Protein AF-A0A257X098-F1 (afdb_monomer_lite)

Foldseek 3Di:
DDAFPVRKDKDKAQVQLVVLLVCLLPQVSVVLLLPQDDLLSSQQRIFMKTKDFDDPDDDADDGDDPDDDDDPGIHTDGPVHTRNVVVVVCVPPDPRRVVSVVVVCPDPVVVVVSVVSVVSSVVSLVVLCVCCVGSSSVQSVCVVVCNRPVNVVVVVPD

pLDDT: mean 87.61, std 13.62, range [42.94, 97.94]

Sequence (158 aa):
MPQLPSGQHFALDVERLHKLIEDAFNAQWVHELMAIEKVEDLYPYIGIVLLRPAAKDQVSQVLAEGSLPVPEALEPLPSGHNLGNAHELTTTWSKEDQVAFNAFLNEPRLQTHLQVQLQAVEKAKERLLDKPDTTAGLLATYWKLGCHPLQEKENEAE

Secondary structure (DSSP, 8-state):
--B-TTS-EEEEE-HHHHHHHHGGGSTTTHHHHHT--SGGGGGGG-EEEEEEEPPTTPPPP-PPTTPPPPPTTEEEEEEEEEGGGHHHHHTTS-HHHHHHHHHHHT-HHHHHHHHHHHHHHHHHHHHHHT-TTSHHHHHHHHHHTT--TTTGGGTT--

Radius of gyration: 18.52 Å; chains: 1; bounding box: 36×43×47 Å

Structure (mmCIF, N/CA/C/O backbone):
data_AF-A0A257X098-F1
#
_entry.id   AF-A0A257X098-F1
#
loop_
_atom_site.group_PDB
_atom_site.id
_atom_site.type_symbol
_atom_site.label_atom_id
_atom_site.label_alt_id
_atom_site.label_comp_id
_atom_site.label_asym_id
_atom_site.label_entity_id
_atom_site.label_seq_id
_atom_site.pdbx_PDB_ins_code
_atom_site.Cartn_x
_atom_site.Cartn_y
_atom_site.Cartn_z
_atom_site.occupancy
_atom_site.B_iso_or_equiv
_atom_site.auth_seq_id
_atom_site.auth_comp_id
_atom_site.auth_asym_id
_atom_site.auth_atom_id
_atom_site.pdbx_PDB_model_num
ATOM 1 N N . MET A 1 1 ? 1.267 -4.002 18.396 1.00 75.81 1 MET A N 1
ATOM 2 C CA . MET A 1 1 ? 0.070 -3.836 17.551 1.00 75.81 1 MET A CA 1
ATOM 3 C C . MET A 1 1 ? -0.687 -2.640 18.075 1.00 75.81 1 MET A C 1
ATOM 5 O O . MET A 1 1 ? -0.761 -2.531 19.297 1.00 75.81 1 MET A O 1
ATOM 9 N N . PRO A 1 2 ? -1.180 -1.747 17.212 1.00 81.62 2 PRO A N 1
ATOM 10 C CA . PRO A 1 2 ? -2.012 -0.644 17.662 1.00 81.62 2 PRO A CA 1
ATOM 11 C C . PRO A 1 2 ? -3.311 -1.178 18.285 1.00 81.62 2 PRO A C 1
ATOM 13 O O . PRO A 1 2 ? -3.858 -2.203 17.865 1.00 81.62 2 PRO A O 1
ATOM 16 N N . GLN A 1 3 ? -3.761 -0.496 19.332 1.00 88.38 3 GLN A N 1
ATOM 17 C CA . GLN A 1 3 ? -5.045 -0.722 19.981 1.00 88.38 3 GLN A CA 1
ATOM 18 C C . GLN A 1 3 ? -5.810 0.596 19.943 1.00 88.38 3 GLN A C 1
ATOM 20 O O . GLN A 1 3 ? -5.270 1.638 20.314 1.00 88.38 3 GLN A O 1
ATOM 25 N N . LEU A 1 4 ? -7.048 0.543 19.472 1.00 90.69 4 LEU A N 1
ATOM 26 C CA . LEU A 1 4 ? -7.956 1.678 19.476 1.00 90.69 4 LEU A CA 1
ATOM 27 C C . LEU A 1 4 ? -8.511 1.904 20.897 1.00 90.69 4 LEU A C 1
ATOM 29 O O . LEU A 1 4 ? -8.587 0.948 21.674 1.00 90.69 4 LEU A O 1
ATOM 33 N N . PRO A 1 5 ? -8.919 3.133 21.260 1.00 92.75 5 PRO A N 1
ATOM 34 C CA . PRO A 1 5 ? -9.581 3.438 22.532 1.00 92.75 5 PRO A CA 1
ATOM 35 C C . PRO A 1 5 ? -10.753 2.515 22.902 1.00 92.75 5 PRO A C 1
ATOM 37 O O . PRO A 1 5 ? -10.938 2.217 24.081 1.00 92.75 5 PRO A O 1
ATOM 40 N N . SER A 1 6 ? -11.511 2.010 21.924 1.00 89.62 6 SER A N 1
ATOM 41 C CA . SER A 1 6 ? -12.566 1.001 22.139 1.00 89.62 6 SER A CA 1
ATOM 42 C C . SER A 1 6 ? -12.064 -0.379 22.588 1.00 89.62 6 SER A C 1
ATOM 44 O O . SER A 1 6 ? -12.864 -1.243 22.947 1.00 89.62 6 SER A O 1
ATOM 46 N N . GLY A 1 7 ? -10.752 -0.610 22.563 1.00 89.00 7 GLY A N 1
ATOM 47 C CA . GLY A 1 7 ? -10.113 -1.897 22.827 1.00 89.00 7 GLY A CA 1
ATOM 48 C C . GLY A 1 7 ? -9.937 -2.768 21.580 1.00 89.00 7 GLY A C 1
ATOM 49 O O . GLY A 1 7 ? -9.299 -3.818 21.673 1.00 89.00 7 GLY A O 1
ATOM 50 N N . GLN A 1 8 ? -10.450 -2.343 20.420 1.00 88.69 8 GLN A N 1
ATOM 51 C CA . GLN A 1 8 ? -10.268 -3.051 19.155 1.00 88.69 8 GLN A CA 1
ATOM 52 C C . GLN A 1 8 ? -8.804 -2.992 18.700 1.00 88.69 8 GLN A C 1
ATOM 54 O O . GLN A 1 8 ? -8.162 -1.943 18.722 1.00 88.69 8 GLN A O 1
ATOM 59 N N . HIS A 1 9 ? -8.276 -4.129 18.261 1.00 90.88 9 HIS A N 1
ATOM 60 C CA . HIS A 1 9 ? -6.929 -4.230 17.715 1.00 90.88 9 HIS A CA 1
ATOM 61 C C . HIS A 1 9 ? -6.984 -4.323 16.190 1.00 90.88 9 HIS A C 1
ATOM 63 O O . HIS A 1 9 ? -7.896 -4.934 15.628 1.00 90.88 9 HIS A O 1
ATOM 69 N N . PHE A 1 10 ? -5.987 -3.748 15.524 1.00 91.19 10 PHE A N 1
ATOM 70 C CA . PHE A 1 10 ? -5.835 -3.867 14.078 1.00 91.19 10 PHE A CA 1
ATOM 71 C C . PHE A 1 10 ? -4.363 -4.013 13.679 1.00 91.19 10 PHE A C 1
ATOM 73 O O . PHE A 1 10 ? -3.447 -3.756 14.465 1.00 91.19 10 PHE A O 1
ATOM 80 N N . ALA A 1 11 ? -4.146 -4.443 12.445 1.00 91.88 11 ALA A N 1
ATOM 81 C CA . ALA A 1 11 ? -2.855 -4.539 11.790 1.00 91.88 11 ALA A CA 1
ATOM 82 C C . ALA A 1 11 ? -2.984 -4.095 10.328 1.00 91.88 11 ALA A C 1
ATOM 84 O O . ALA A 1 11 ? -4.085 -4.025 9.778 1.00 91.88 11 ALA A O 1
ATOM 85 N N . LEU A 1 12 ? -1.844 -3.788 9.715 1.00 93.31 12 LEU A N 1
ATOM 86 C CA . LEU A 1 12 ? -1.745 -3.542 8.284 1.00 93.31 12 LEU A CA 1
ATOM 87 C C . LEU A 1 12 ? -1.096 -4.753 7.626 1.00 93.31 12 LEU A C 1
ATOM 89 O O . LEU A 1 12 ? -0.130 -5.300 8.161 1.00 93.31 12 LEU A O 1
ATOM 93 N N . ASP A 1 13 ? -1.634 -5.146 6.483 1.00 92.50 13 ASP A N 1
ATOM 94 C CA . ASP A 1 13 ? -1.161 -6.265 5.685 1.00 92.50 13 ASP A CA 1
ATOM 95 C C . ASP A 1 13 ? -0.664 -5.767 4.325 1.00 92.50 13 ASP A C 1
ATOM 97 O O . ASP A 1 13 ? -1.370 -5.060 3.610 1.00 92.50 13 ASP A O 1
ATOM 101 N N . VAL A 1 14 ? 0.571 -6.121 3.982 1.00 94.56 14 VAL A N 1
ATOM 102 C CA . VAL A 1 14 ? 1.260 -5.700 2.753 1.00 94.56 14 VAL A CA 1
ATOM 103 C C . VAL A 1 14 ? 1.400 -6.840 1.742 1.00 94.56 14 VAL A C 1
ATOM 105 O O . VAL A 1 14 ? 2.020 -6.651 0.698 1.00 94.56 14 VAL A O 1
ATOM 108 N N . GLU A 1 15 ? 0.822 -8.017 2.007 1.00 92.62 15 GLU A N 1
ATOM 109 C CA . GLU A 1 15 ? 0.989 -9.206 1.162 1.00 92.62 15 GLU A CA 1
ATOM 110 C C . GLU A 1 15 ? 0.582 -8.952 -0.297 1.00 92.62 15 GLU A C 1
ATOM 112 O O . GLU A 1 15 ? 1.254 -9.398 -1.228 1.00 92.62 15 GLU A O 1
ATOM 117 N N . ARG A 1 16 ? -0.488 -8.180 -0.526 1.00 93.06 16 ARG A N 1
ATOM 118 C CA . ARG A 1 16 ? -0.931 -7.830 -1.884 1.00 93.06 16 ARG A CA 1
ATOM 119 C C . ARG A 1 16 ? 0.109 -6.997 -2.636 1.00 93.06 16 ARG A C 1
ATOM 121 O O . ARG A 1 16 ? 0.312 -7.226 -3.826 1.00 93.06 16 ARG A O 1
ATOM 128 N N . LEU A 1 17 ? 0.771 -6.060 -1.959 1.00 95.25 17 LEU A N 1
ATOM 129 C CA . LEU A 1 17 ? 1.858 -5.281 -2.551 1.00 95.25 17 LEU A CA 1
ATOM 130 C C . LEU A 1 17 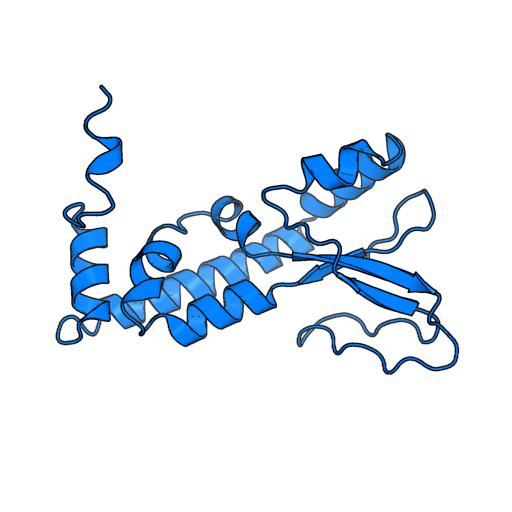? 3.056 -6.177 -2.885 1.00 95.25 17 LEU A C 1
ATOM 132 O O . LEU A 1 17 ? 3.644 -6.045 -3.955 1.00 95.25 17 LEU A O 1
ATOM 136 N N . HIS A 1 18 ? 3.408 -7.107 -1.995 1.00 94.88 18 HIS A N 1
ATOM 137 C CA . HIS A 1 18 ? 4.503 -8.051 -2.242 1.00 94.88 18 HIS A CA 1
ATOM 138 C C . HIS A 1 18 ? 4.212 -8.948 -3.440 1.00 94.88 18 HIS A C 1
ATOM 140 O O . HIS A 1 18 ? 5.060 -9.054 -4.318 1.00 94.88 18 HIS A O 1
ATOM 146 N N . LYS A 1 19 ? 2.991 -9.478 -3.550 1.00 94.25 19 LYS A N 1
ATOM 147 C CA . LYS A 1 19 ? 2.544 -10.231 -4.732 1.00 94.25 19 LYS A CA 1
ATOM 148 C C . LYS A 1 19 ? 2.629 -9.407 -6.016 1.00 94.25 19 LYS A C 1
ATOM 150 O O . LYS A 1 19 ? 3.112 -9.912 -7.022 1.00 94.25 19 LYS A O 1
ATOM 155 N N . LEU A 1 20 ? 2.236 -8.129 -5.982 1.00 95.25 20 LEU A N 1
ATOM 156 C CA . LEU A 1 20 ? 2.379 -7.230 -7.134 1.00 95.25 20 LEU A CA 1
ATOM 157 C C . LEU A 1 20 ? 3.851 -7.074 -7.560 1.00 95.25 20 LEU A C 1
ATOM 159 O O . LEU A 1 20 ? 4.157 -7.095 -8.749 1.00 95.25 20 LEU A O 1
ATOM 163 N N . ILE A 1 21 ? 4.765 -6.935 -6.595 1.00 95.38 21 ILE A N 1
ATOM 164 C CA . ILE A 1 21 ? 6.209 -6.826 -6.849 1.00 95.38 21 ILE A CA 1
ATOM 165 C C . ILE A 1 21 ? 6.784 -8.142 -7.394 1.00 95.38 21 ILE A C 1
ATOM 167 O O . ILE A 1 21 ? 7.607 -8.121 -8.311 1.00 95.38 21 ILE A O 1
ATOM 171 N N . GLU A 1 22 ? 6.378 -9.286 -6.842 1.00 94.19 22 GLU A N 1
ATOM 172 C CA . GLU A 1 22 ? 6.810 -10.612 -7.299 1.00 94.19 22 GLU A CA 1
ATOM 173 C C . GLU A 1 22 ? 6.344 -10.889 -8.732 1.00 94.19 22 GLU A C 1
ATOM 175 O O . GLU A 1 22 ? 7.136 -11.320 -9.576 1.00 94.19 22 GLU A O 1
ATOM 180 N N . ASP A 1 23 ? 5.092 -10.542 -9.032 1.00 93.81 23 ASP A N 1
ATOM 181 C CA . ASP A 1 23 ? 4.475 -10.732 -10.340 1.00 93.81 23 ASP A CA 1
ATOM 182 C C . ASP A 1 23 ? 4.757 -9.579 -11.321 1.00 93.81 23 ASP A C 1
ATOM 184 O O . ASP A 1 23 ? 4.229 -9.575 -12.433 1.00 93.81 23 ASP A O 1
ATOM 188 N N . ALA A 1 24 ? 5.617 -8.619 -10.966 1.00 89.62 24 ALA A N 1
ATOM 189 C CA . ALA A 1 24 ? 5.922 -7.427 -11.764 1.00 89.62 24 ALA A CA 1
ATOM 190 C C . ALA A 1 24 ? 6.374 -7.730 -13.206 1.00 89.62 24 ALA A C 1
ATOM 192 O O . ALA A 1 24 ? 6.155 -6.936 -14.118 1.00 89.62 24 ALA A O 1
ATOM 193 N N . PHE A 1 25 ? 7.006 -8.888 -13.431 1.00 90.62 25 PHE A N 1
ATOM 194 C CA . PHE A 1 25 ? 7.443 -9.340 -14.760 1.00 90.62 25 PHE A CA 1
ATOM 195 C C . PHE A 1 25 ? 6.317 -9.934 -15.615 1.00 90.62 25 PHE A C 1
ATOM 197 O O . PHE A 1 25 ? 6.533 -10.257 -16.785 1.00 90.62 25 PHE A O 1
ATOM 204 N N . ASN A 1 26 ? 5.116 -10.074 -15.062 1.00 93.50 26 ASN A N 1
ATOM 205 C CA . ASN A 1 26 ? 3.924 -10.370 -15.829 1.00 93.50 26 ASN A CA 1
ATOM 206 C C . ASN A 1 26 ? 3.378 -9.066 -16.423 1.00 93.50 26 ASN A C 1
ATOM 208 O O . ASN A 1 26 ? 3.013 -8.140 -15.701 1.00 93.50 26 ASN A O 1
ATOM 212 N N . ALA A 1 27 ? 3.283 -9.018 -17.754 1.00 90.75 27 ALA A N 1
ATOM 213 C CA . ALA A 1 27 ? 2.835 -7.853 -18.515 1.00 90.75 27 ALA A CA 1
ATOM 214 C C . ALA A 1 27 ? 1.509 -7.254 -18.009 1.00 90.75 27 ALA A C 1
ATOM 216 O O . ALA A 1 27 ? 1.316 -6.043 -18.103 1.00 90.75 27 ALA A O 1
ATOM 217 N N . GLN A 1 28 ? 0.619 -8.076 -17.440 1.00 91.94 28 GLN A N 1
ATOM 218 C CA . GLN A 1 28 ? -0.669 -7.610 -16.927 1.00 91.94 28 GLN A CA 1
ATOM 219 C C . GLN A 1 28 ? -0.542 -6.652 -15.734 1.00 91.94 28 GLN A C 1
ATOM 221 O O . GLN A 1 28 ? -1.387 -5.782 -15.588 1.00 91.94 28 GLN A O 1
ATOM 226 N N . TRP A 1 29 ? 0.508 -6.765 -14.916 1.00 93.62 29 TRP A N 1
ATOM 227 C CA . TRP A 1 29 ? 0.656 -5.999 -13.670 1.00 93.62 29 TRP A CA 1
ATOM 228 C C . TRP A 1 29 ? 1.625 -4.822 -13.775 1.00 93.62 29 TRP A C 1
ATOM 230 O O . TRP A 1 29 ? 1.730 -4.019 -12.851 1.00 93.62 29 TRP A O 1
ATOM 240 N N . VAL A 1 30 ? 2.330 -4.700 -14.903 1.00 93.75 30 VAL A N 1
ATOM 241 C CA . VAL A 1 30 ? 3.354 -3.666 -15.102 1.00 93.75 30 VAL A CA 1
ATOM 242 C C . VAL A 1 30 ? 2.780 -2.274 -14.881 1.00 93.75 30 VAL A C 1
ATOM 244 O O . VAL A 1 30 ? 3.380 -1.477 -14.175 1.00 93.75 30 VAL A O 1
ATOM 247 N N . HIS A 1 31 ? 1.613 -1.983 -15.448 1.00 92.62 31 HIS A N 1
ATOM 248 C CA . HIS A 1 31 ? 1.004 -0.661 -15.333 1.00 92.62 31 HIS A CA 1
ATOM 249 C C . HIS A 1 31 ? 0.605 -0.322 -13.887 1.00 92.62 31 HIS A C 1
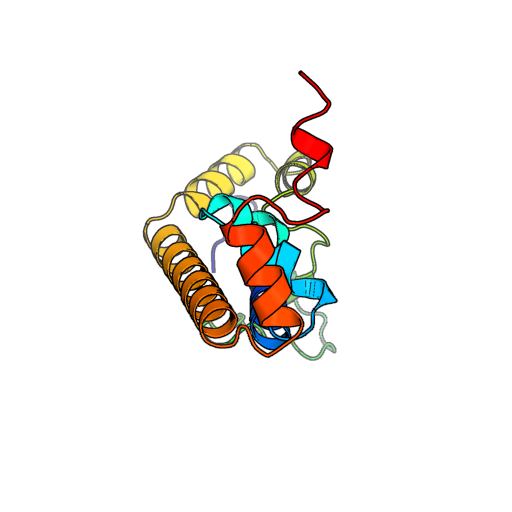ATOM 251 O O . HIS A 1 31 ? 0.870 0.790 -13.443 1.00 92.62 31 HIS A O 1
ATOM 257 N N . GLU A 1 32 ? 0.050 -1.281 -13.137 1.00 94.31 32 GLU A N 1
ATOM 258 C CA . GLU A 1 32 ? -0.285 -1.104 -11.716 1.00 94.31 32 GLU A CA 1
ATOM 259 C C . GLU A 1 32 ? 0.957 -0.791 -10.880 1.00 94.31 32 GLU A C 1
ATOM 261 O O . GLU A 1 32 ? 0.934 0.136 -10.076 1.00 94.31 32 GLU A O 1
ATOM 266 N N . LEU A 1 33 ? 2.060 -1.512 -11.104 1.00 96.06 33 LEU A N 1
ATOM 267 C CA . LEU A 1 33 ? 3.324 -1.251 -10.417 1.00 96.06 33 LEU A CA 1
ATOM 268 C C . LEU A 1 33 ? 3.931 0.100 -10.826 1.00 96.06 33 LEU A C 1
ATOM 270 O O . LEU A 1 33 ? 4.415 0.849 -9.979 1.00 96.06 33 LEU A O 1
ATOM 274 N N . MET A 1 34 ? 3.934 0.408 -12.126 1.00 96.19 34 MET A N 1
ATOM 275 C CA . MET A 1 34 ? 4.544 1.624 -12.666 1.00 96.19 34 MET A CA 1
ATOM 276 C C . MET A 1 34 ? 3.812 2.896 -12.219 1.00 96.19 34 MET A C 1
ATOM 278 O O . MET A 1 34 ? 4.469 3.922 -12.050 1.00 96.19 34 MET A O 1
ATOM 282 N N . ALA A 1 35 ? 2.502 2.814 -11.969 1.00 95.62 35 ALA A N 1
ATOM 283 C CA . ALA A 1 35 ? 1.671 3.919 -11.494 1.00 95.62 35 ALA A CA 1
ATOM 284 C C . ALA A 1 35 ? 1.917 4.331 -10.027 1.00 95.62 35 ALA A C 1
ATOM 286 O O . ALA A 1 35 ? 1.447 5.385 -9.614 1.00 95.62 35 ALA A O 1
ATOM 287 N N . ILE A 1 36 ? 2.621 3.523 -9.226 1.00 97.25 36 ILE A N 1
ATOM 288 C CA . ILE A 1 36 ? 2.881 3.820 -7.806 1.00 97.25 36 ILE A CA 1
ATOM 289 C C . ILE A 1 36 ? 4.077 4.767 -7.691 1.00 97.25 36 ILE A C 1
ATOM 291 O O . ILE A 1 36 ? 5.205 4.298 -7.759 1.00 97.25 36 ILE A O 1
ATOM 295 N N . GLU A 1 37 ? 3.891 6.068 -7.497 1.00 96.38 37 GLU A N 1
ATOM 296 C CA . GLU A 1 37 ? 4.994 7.050 -7.473 1.00 96.38 37 GLU A CA 1
ATOM 297 C C . GLU A 1 37 ? 5.312 7.583 -6.070 1.00 96.38 37 GLU A C 1
ATOM 299 O O . GLU A 1 37 ? 6.444 7.974 -5.776 1.00 96.38 37 GLU A O 1
ATOM 304 N N . LYS A 1 38 ? 4.320 7.583 -5.182 1.00 97.25 38 LYS A N 1
ATOM 305 C CA . LYS A 1 38 ? 4.417 8.090 -3.806 1.00 97.25 38 LYS A CA 1
ATOM 306 C C . LYS A 1 38 ? 3.790 7.115 -2.813 1.00 97.25 38 LYS A C 1
ATOM 308 O O . LYS A 1 38 ? 3.175 6.116 -3.178 1.00 97.25 38 LYS A O 1
ATOM 313 N N . VAL A 1 39 ? 3.959 7.402 -1.523 1.00 96.62 39 VAL A N 1
ATOM 314 C CA . VAL A 1 39 ? 3.489 6.535 -0.431 1.00 96.62 39 VAL A CA 1
ATOM 315 C C . VAL A 1 39 ? 1.974 6.338 -0.475 1.00 96.62 39 VAL A C 1
ATOM 317 O O . VAL A 1 39 ? 1.493 5.234 -0.232 1.00 96.62 39 VAL A O 1
ATOM 320 N N . GLU A 1 40 ? 1.221 7.377 -0.816 1.00 96.31 40 GLU A N 1
ATOM 321 C CA . GLU A 1 40 ? -0.239 7.332 -0.893 1.00 96.31 40 GLU A CA 1
ATOM 322 C C . GLU A 1 40 ? -0.732 6.358 -1.970 1.00 96.31 40 GLU A C 1
ATOM 324 O O . GLU A 1 40 ? -1.785 5.744 -1.806 1.00 96.31 40 GLU A O 1
ATOM 329 N N . ASP A 1 41 ? 0.051 6.140 -3.028 1.00 97.38 41 ASP A N 1
ATOM 330 C CA . ASP A 1 41 ? -0.303 5.205 -4.100 1.00 97.38 41 ASP A CA 1
ATOM 331 C C . ASP A 1 41 ? -0.159 3.741 -3.652 1.00 97.38 41 ASP A C 1
ATOM 333 O O . ASP A 1 41 ? -0.699 2.834 -4.285 1.00 97.38 41 ASP A O 1
ATOM 337 N N . LEU A 1 42 ? 0.516 3.486 -2.523 1.00 96.94 42 LEU A N 1
ATOM 338 C CA . LEU A 1 42 ? 0.566 2.161 -1.898 1.00 96.94 42 LEU A CA 1
ATOM 339 C C . LEU A 1 42 ? -0.748 1.802 -1.200 1.00 96.94 42 LEU A C 1
ATOM 341 O O . LEU A 1 42 ? -1.020 0.623 -0.973 1.00 96.94 42 LEU A O 1
ATOM 345 N N . TYR A 1 43 ? -1.565 2.790 -0.829 1.00 96.56 43 TYR A N 1
ATOM 346 C CA . TYR A 1 43 ? -2.719 2.587 0.047 1.00 96.56 43 TYR A CA 1
ATOM 347 C C . TYR A 1 43 ? -3.742 1.556 -0.467 1.00 96.56 43 TYR A C 1
ATOM 349 O O . TYR A 1 43 ? -4.223 0.761 0.346 1.00 96.56 43 TYR A O 1
ATOM 357 N N . PRO A 1 44 ? -4.049 1.468 -1.777 1.00 96.81 44 PRO A N 1
ATOM 358 C CA . PRO A 1 44 ? -4.929 0.428 -2.320 1.00 96.81 44 PRO A CA 1
ATOM 359 C C . PRO A 1 44 ? -4.401 -1.011 -2.156 1.00 96.81 44 PRO A C 1
ATOM 361 O O . PRO A 1 44 ? -5.174 -1.972 -2.239 1.00 96.81 44 PRO A O 1
ATOM 364 N N . TYR A 1 45 ? -3.097 -1.172 -1.919 1.00 96.38 45 TYR A N 1
ATOM 365 C CA . TYR A 1 45 ? -2.415 -2.464 -1.800 1.00 96.38 45 TYR A CA 1
ATOM 366 C C . TYR A 1 45 ? -2.124 -2.869 -0.351 1.00 96.38 45 TYR A C 1
ATOM 368 O O . TYR A 1 45 ? -1.634 -3.973 -0.120 1.00 96.38 45 TYR A O 1
ATOM 376 N N . ILE A 1 46 ? -2.435 -2.005 0.618 1.00 96.31 46 ILE A N 1
ATOM 377 C CA . ILE A 1 46 ? -2.204 -2.256 2.041 1.00 96.31 46 ILE A CA 1
ATOM 378 C C . ILE A 1 46 ? -3.540 -2.557 2.710 1.00 96.31 46 ILE A C 1
ATOM 380 O O . ILE A 1 46 ? -4.343 -1.655 2.950 1.00 96.31 46 ILE A O 1
ATOM 384 N N . GLY A 1 47 ? -3.781 -3.832 2.996 1.00 95.12 47 GLY A N 1
ATOM 385 C CA . GLY A 1 47 ? -4.981 -4.310 3.668 1.00 95.12 47 GLY A CA 1
ATOM 386 C C . GLY A 1 47 ? -5.044 -3.869 5.128 1.00 95.12 47 GLY A C 1
ATOM 387 O O . GLY A 1 47 ? -4.025 -3.756 5.809 1.00 95.12 47 GLY A O 1
ATOM 388 N N . ILE A 1 48 ? -6.257 -3.652 5.629 1.00 94.38 48 ILE A N 1
ATOM 389 C CA . ILE A 1 48 ? -6.519 -3.461 7.056 1.00 94.38 48 ILE A CA 1
ATOM 390 C C . ILE A 1 48 ? -7.036 -4.786 7.609 1.00 94.38 48 ILE A C 1
ATOM 392 O O . ILE A 1 48 ? -8.023 -5.342 7.122 1.00 94.38 48 ILE A O 1
ATOM 396 N N . VAL A 1 49 ? -6.389 -5.297 8.648 1.00 92.94 49 VAL A N 1
ATOM 397 C CA . VAL A 1 49 ? -6.771 -6.543 9.313 1.00 92.94 49 VAL A CA 1
ATOM 398 C C . VAL A 1 49 ? -7.239 -6.207 10.717 1.00 92.94 49 VAL A C 1
ATOM 400 O O . VAL A 1 49 ? -6.519 -5.567 11.479 1.00 92.94 49 VAL A O 1
ATOM 403 N N . LEU A 1 50 ? -8.454 -6.619 11.064 1.00 91.69 50 LEU A N 1
ATOM 404 C CA . LEU A 1 50 ? -8.977 -6.472 12.418 1.00 91.69 50 LEU A CA 1
ATOM 405 C C . LEU A 1 50 ? -8.608 -7.710 13.224 1.00 91.69 50 LEU A C 1
ATOM 407 O O . LEU A 1 50 ? -8.516 -8.806 12.687 1.00 91.69 50 LEU A O 1
ATOM 411 N N . LEU A 1 51 ? -8.406 -7.548 14.521 1.00 88.12 51 LEU A N 1
ATOM 412 C CA . LEU A 1 51 ? -8.116 -8.655 15.421 1.00 88.12 51 LEU A CA 1
ATOM 413 C C . LEU A 1 51 ? -9.307 -8.848 16.351 1.00 88.12 51 LEU A C 1
ATOM 415 O O . LEU A 1 51 ? -9.800 -7.892 16.955 1.00 88.12 51 LEU A O 1
ATOM 419 N N . ARG A 1 52 ? -9.769 -10.091 16.464 1.00 82.94 52 ARG A N 1
ATOM 420 C CA . ARG A 1 52 ? -10.875 -10.473 17.350 1.00 82.94 52 ARG A CA 1
ATOM 421 C C . ARG A 1 52 ? -10.441 -11.591 18.293 1.00 82.94 52 ARG A C 1
ATOM 423 O O . ARG A 1 52 ? -9.471 -12.273 17.977 1.00 82.94 52 ARG A O 1
ATOM 430 N N . PRO A 1 53 ? -11.132 -11.806 19.425 1.00 80.81 53 PRO A N 1
ATOM 431 C CA . PRO A 1 53 ? -10.867 -12.952 20.283 1.00 80.81 53 PRO A CA 1
ATOM 432 C C . PRO A 1 53 ? -10.920 -14.257 19.486 1.00 80.81 53 PRO A C 1
ATOM 434 O O . PRO A 1 53 ? -11.896 -14.491 18.771 1.00 80.81 53 PRO A O 1
ATOM 437 N N . ALA A 1 54 ? -9.877 -15.075 19.603 1.00 75.56 54 ALA A N 1
ATOM 438 C CA . ALA A 1 54 ? -9.783 -16.346 18.904 1.00 75.56 54 ALA A CA 1
ATOM 439 C C . ALA A 1 54 ? -10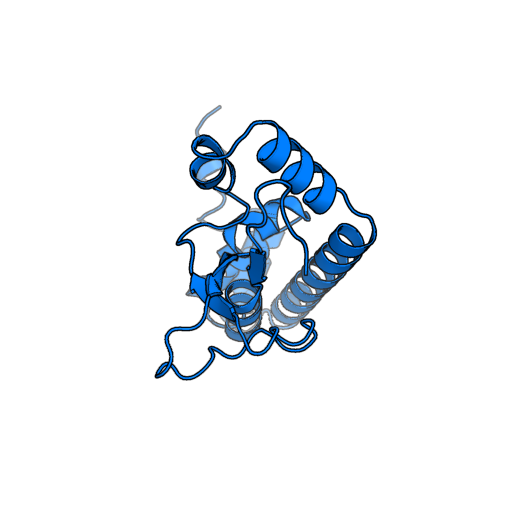.950 -17.254 19.311 1.00 75.56 54 ALA A C 1
ATOM 441 O O . ALA A 1 54 ? -11.229 -17.446 20.504 1.00 75.56 54 ALA A O 1
ATOM 442 N N . ALA A 1 55 ? -11.642 -17.826 18.325 1.00 68.81 55 ALA A N 1
ATOM 443 C CA . ALA A 1 55 ? -12.543 -18.932 18.610 1.00 68.81 55 ALA A CA 1
ATOM 444 C C . ALA A 1 55 ? -11.689 -20.127 19.062 1.00 68.81 55 ALA A C 1
ATOM 446 O O . ALA A 1 55 ? -10.625 -20.366 18.497 1.00 68.81 55 ALA A O 1
ATOM 447 N N . LYS A 1 56 ? -12.143 -20.892 20.067 1.00 60.16 56 LYS A N 1
ATOM 448 C CA . LYS A 1 56 ? -11.353 -21.963 20.716 1.00 60.16 56 LYS A CA 1
ATOM 449 C C . LYS A 1 56 ? -10.777 -23.039 19.771 1.00 60.16 56 LYS A C 1
ATOM 451 O O . LYS A 1 56 ? -9.927 -23.795 20.221 1.00 60.16 56 LYS A O 1
ATOM 456 N N . ASP A 1 57 ? -11.187 -23.072 18.500 1.00 57.31 57 ASP A N 1
ATOM 457 C CA . ASP A 1 57 ? -10.853 -24.120 17.530 1.00 57.31 57 ASP A CA 1
ATOM 458 C C . ASP A 1 57 ? -10.318 -23.606 16.169 1.00 57.31 57 ASP A C 1
ATOM 460 O O . ASP A 1 57 ? -10.295 -24.374 15.206 1.00 57.31 57 ASP A O 1
ATOM 464 N N . GLN A 1 58 ? -9.900 -22.337 16.027 1.00 52.47 58 GLN A N 1
ATOM 465 C CA . GLN A 1 58 ? -9.366 -21.833 14.744 1.00 52.47 58 GLN A CA 1
ATOM 466 C C . GLN A 1 58 ? -7.837 -21.705 14.714 1.00 52.47 58 GLN A C 1
ATOM 468 O O . GLN A 1 58 ? -7.198 -21.186 15.626 1.00 52.47 58 GLN A O 1
ATOM 473 N N . VAL A 1 59 ? -7.251 -22.210 13.622 1.00 53.12 59 VAL A N 1
ATOM 474 C CA . VAL A 1 59 ? -5.819 -22.122 13.315 1.00 53.12 59 VAL A CA 1
ATOM 475 C C . VAL A 1 59 ? -5.495 -20.678 12.937 1.00 53.12 59 VAL A C 1
ATOM 477 O O . VAL A 1 59 ? -6.055 -20.143 11.982 1.00 53.12 59 VAL A O 1
ATOM 480 N N . SER A 1 60 ? -4.596 -20.062 13.705 1.00 55.25 60 SER A N 1
ATOM 481 C CA . SER A 1 60 ? -4.162 -18.673 13.537 1.00 55.25 60 SER A CA 1
ATOM 482 C C . SER A 1 60 ? -3.656 -18.411 12.113 1.00 55.25 60 SER A C 1
ATOM 484 O O . SER A 1 60 ? -2.793 -19.137 11.613 1.00 55.25 60 SER A O 1
ATOM 486 N N . GLN A 1 61 ? -4.198 -17.386 11.447 1.00 57.06 61 GLN A N 1
ATOM 487 C CA . GLN A 1 61 ? -3.661 -16.915 10.169 1.00 57.06 61 GLN A CA 1
ATOM 488 C C . GLN A 1 61 ? -2.263 -16.324 10.391 1.00 57.06 61 GLN A C 1
ATOM 490 O O . GLN A 1 61 ? -2.036 -15.544 11.317 1.00 57.06 61 GLN A O 1
ATOM 495 N N . VAL A 1 62 ? -1.318 -16.715 9.536 1.00 59.41 62 VAL A N 1
ATOM 496 C CA . VAL A 1 62 ? 0.073 -16.255 9.592 1.00 59.41 62 VAL A CA 1
ATOM 497 C C . VAL A 1 62 ? 0.118 -14.802 9.121 1.00 59.41 62 VAL A C 1
ATOM 499 O O . VAL A 1 62 ? -0.181 -14.521 7.965 1.00 59.41 62 VAL A O 1
ATOM 502 N N . LEU A 1 63 ? 0.462 -13.877 10.020 1.00 63.31 63 LEU A N 1
ATOM 503 C CA . LEU A 1 63 ? 0.753 -12.491 9.646 1.00 63.31 63 LEU A CA 1
ATOM 504 C C . LEU A 1 63 ? 2.075 -12.408 8.866 1.00 63.31 63 LEU A C 1
ATOM 506 O O . LEU A 1 63 ? 2.954 -13.254 9.029 1.00 63.31 63 LEU A O 1
ATOM 510 N N . ALA A 1 64 ? 2.233 -11.341 8.078 1.00 62.12 64 ALA A N 1
ATOM 511 C CA . ALA A 1 64 ? 3.441 -11.076 7.301 1.00 62.12 64 ALA A CA 1
ATOM 512 C C . ALA A 1 64 ? 4.734 -11.089 8.147 1.00 62.12 64 ALA A C 1
ATOM 514 O O . ALA A 1 64 ? 4.748 -10.738 9.339 1.00 62.12 64 ALA A O 1
ATOM 515 N N . GLU A 1 65 ? 5.836 -11.471 7.496 1.00 55.22 65 GLU A N 1
ATOM 516 C CA . GLU A 1 65 ? 7.175 -11.552 8.081 1.00 55.22 65 GLU A CA 1
ATOM 517 C C . GLU A 1 65 ? 7.616 -10.171 8.610 1.00 55.22 65 GLU A C 1
ATOM 519 O O . GLU A 1 65 ? 7.629 -9.177 7.884 1.00 55.22 65 GLU A O 1
ATOM 524 N N . GLY A 1 66 ? 7.926 -10.084 9.910 1.00 56.81 66 GLY A N 1
ATOM 525 C CA . GLY A 1 66 ? 8.270 -8.828 10.598 1.00 56.81 66 GLY A CA 1
ATOM 526 C C . GLY A 1 66 ? 7.135 -8.179 11.405 1.00 56.81 66 GLY A C 1
ATOM 527 O O . GLY A 1 66 ? 7.362 -7.164 12.072 1.00 56.81 66 GLY A O 1
ATOM 528 N N . SER A 1 67 ? 5.932 -8.761 11.406 1.00 61.66 67 SER A N 1
ATOM 529 C CA . SER A 1 67 ? 4.874 -8.364 12.342 1.00 61.66 67 SER A CA 1
ATOM 530 C C . SER A 1 67 ? 5.220 -8.741 13.793 1.00 61.66 67 SER A C 1
ATOM 532 O O . SER A 1 67 ? 5.991 -9.663 14.067 1.00 61.66 67 SER A O 1
ATOM 534 N N . LEU A 1 68 ? 4.658 -8.001 14.757 1.00 68.38 68 LEU A N 1
ATOM 535 C CA . LEU A 1 68 ? 4.688 -8.431 16.159 1.00 68.38 68 LEU A CA 1
ATOM 536 C C . LEU A 1 68 ? 3.824 -9.695 16.311 1.00 68.38 68 LEU A C 1
ATOM 538 O O . LEU A 1 68 ? 2.782 -9.768 15.659 1.00 68.38 68 LEU A O 1
ATOM 542 N N . PRO A 1 69 ? 4.200 -10.650 17.181 1.00 65.25 69 PRO A N 1
ATOM 543 C CA . PRO A 1 69 ? 3.430 -11.875 17.366 1.00 65.25 69 PRO A CA 1
ATOM 544 C C . PRO A 1 69 ? 2.002 -11.554 17.808 1.00 65.25 69 PRO A C 1
ATOM 546 O O . PRO A 1 69 ? 1.790 -10.706 18.682 1.00 65.25 69 PRO A O 1
ATOM 549 N N . VAL A 1 70 ? 1.029 -12.234 17.197 1.00 65.44 70 VAL A N 1
ATOM 550 C CA . VAL A 1 70 ? -0.378 -12.164 17.604 1.00 65.44 70 VAL A CA 1
ATOM 551 C C . VAL A 1 70 ? -0.489 -12.664 19.044 1.00 65.44 70 VAL A C 1
ATOM 553 O O . VAL A 1 70 ? 0.003 -13.756 19.331 1.00 65.44 70 VAL A O 1
ATOM 556 N N . PRO A 1 71 ? -1.090 -11.891 19.970 1.00 67.38 71 PRO A N 1
ATOM 557 C CA . PRO A 1 71 ? -1.378 -12.394 21.308 1.00 67.38 71 PRO A CA 1
ATOM 558 C C . PRO A 1 71 ? -2.188 -13.694 21.219 1.00 67.38 71 PRO A C 1
ATOM 560 O O . PRO A 1 71 ? -3.128 -13.752 20.433 1.00 67.38 71 PRO A O 1
ATOM 563 N N . GLU A 1 72 ? -1.874 -14.705 22.039 1.00 64.81 72 GLU A N 1
ATOM 564 C CA . GLU A 1 72 ? -2.475 -16.060 21.969 1.00 64.81 72 GLU A CA 1
ATOM 565 C C . GLU A 1 72 ? -4.016 -16.086 21.990 1.00 64.81 72 GLU A C 1
ATOM 567 O O . GLU A 1 72 ? -4.628 -17.064 21.575 1.00 64.81 72 GLU A O 1
ATOM 572 N N . ALA A 1 73 ? -4.653 -15.014 22.464 1.00 73.19 73 ALA A N 1
ATOM 573 C CA . ALA A 1 73 ? -6.102 -14.888 22.554 1.00 73.19 73 ALA A CA 1
ATOM 574 C C . ALA A 1 73 ? -6.761 -14.184 21.354 1.00 73.19 73 ALA A C 1
ATOM 576 O O . ALA A 1 73 ? -7.972 -13.978 21.402 1.00 73.19 73 ALA A O 1
ATOM 577 N N . LEU A 1 74 ? -6.017 -13.769 20.323 1.00 78.50 74 LEU A N 1
ATOM 578 C CA . LEU A 1 74 ? -6.548 -13.025 19.176 1.00 78.50 74 LEU A CA 1
ATOM 579 C C . LEU A 1 74 ? -6.307 -13.765 17.855 1.00 78.50 74 LEU A C 1
ATOM 581 O O . LEU A 1 74 ? -5.283 -14.415 17.676 1.00 78.50 74 LEU A O 1
ATOM 585 N N . GLU A 1 75 ? -7.235 -13.616 16.913 1.00 81.62 75 GLU A N 1
ATOM 586 C CA . GLU A 1 75 ? -7.109 -14.110 15.541 1.00 81.62 75 GLU A CA 1
ATOM 587 C C . GLU A 1 75 ? -7.303 -12.976 14.520 1.00 81.62 75 GLU A C 1
ATOM 589 O O . GLU A 1 75 ? -8.098 -12.055 14.772 1.00 81.62 75 GLU A O 1
ATOM 594 N N . PRO A 1 76 ? -6.597 -13.013 13.373 1.00 85.31 76 PRO A N 1
ATOM 595 C CA . PRO A 1 76 ? -6.775 -12.029 12.315 1.00 85.31 76 PRO A CA 1
ATOM 596 C C . PRO A 1 76 ? -8.097 -12.267 11.580 1.00 85.31 76 PRO A C 1
ATOM 598 O O . PRO A 1 76 ? -8.424 -13.386 11.191 1.00 85.31 76 PRO A O 1
ATOM 601 N N . LEU A 1 77 ? -8.848 -11.193 11.367 1.00 86.31 77 LEU A N 1
ATOM 602 C CA . LEU A 1 77 ? -10.046 -11.146 10.545 1.00 86.31 77 LEU A CA 1
ATOM 603 C C . LEU A 1 77 ? -9.820 -10.111 9.431 1.00 86.31 77 LEU A C 1
ATOM 605 O O . LEU A 1 77 ? -9.732 -8.911 9.726 1.00 86.31 77 LEU A O 1
ATOM 609 N N . PRO A 1 78 ? -9.742 -10.533 8.156 1.00 87.31 78 PRO A N 1
ATOM 610 C CA . PRO A 1 78 ? -9.673 -9.605 7.034 1.00 87.31 78 PRO A CA 1
ATOM 611 C C . PRO A 1 78 ? -10.857 -8.637 7.081 1.00 87.31 78 PRO A C 1
ATOM 613 O O . PRO A 1 78 ? -12.008 -9.071 7.100 1.00 87.31 78 PRO A O 1
ATOM 616 N N . SER A 1 79 ? -10.589 -7.328 7.106 1.00 90.19 79 SER A N 1
ATOM 617 C CA . SER A 1 79 ? -11.672 -6.334 7.151 1.00 90.19 79 SER A CA 1
ATOM 618 C C . SER A 1 79 ? -12.413 -6.210 5.817 1.00 90.19 79 SER A C 1
ATOM 620 O O . SER A 1 79 ? -13.524 -5.698 5.786 1.00 90.19 79 SER A O 1
ATOM 622 N N . GLY A 1 80 ? -11.792 -6.652 4.715 1.00 92.94 80 GLY A N 1
ATOM 623 C CA . GLY A 1 80 ? -12.246 -6.366 3.351 1.00 92.94 80 GLY A CA 1
ATOM 624 C C . GLY A 1 80 ? -11.863 -4.966 2.851 1.00 92.94 80 GLY A C 1
ATOM 625 O O . GLY A 1 80 ? -12.123 -4.650 1.694 1.00 92.94 80 GLY A O 1
ATOM 626 N N . HIS A 1 81 ? -11.210 -4.154 3.686 1.00 95.38 81 HIS A N 1
ATOM 627 C CA . HIS A 1 81 ? -10.763 -2.801 3.364 1.00 95.38 81 HIS A CA 1
ATOM 628 C C . HIS A 1 81 ? -9.234 -2.711 3.283 1.00 95.38 81 HIS A C 1
ATOM 630 O O . HIS A 1 81 ? -8.497 -3.529 3.839 1.00 95.38 81 HIS A O 1
ATOM 636 N N . ASN A 1 82 ? -8.762 -1.686 2.587 1.00 96.06 82 ASN A N 1
ATOM 637 C CA . ASN A 1 82 ? -7.373 -1.264 2.482 1.00 96.06 82 ASN A CA 1
ATOM 638 C C . ASN A 1 82 ? -7.242 0.201 2.923 1.00 96.06 82 ASN A C 1
ATOM 640 O O . ASN A 1 82 ? -8.232 0.856 3.252 1.00 96.06 82 ASN A O 1
ATOM 644 N N . LEU A 1 83 ? -6.024 0.737 2.949 1.00 95.81 83 LEU A N 1
ATOM 645 C CA . LEU A 1 83 ? -5.819 2.137 3.325 1.00 95.81 83 LEU A CA 1
ATOM 646 C C . LEU A 1 83 ? -6.499 3.120 2.356 1.00 95.81 83 LEU A C 1
ATOM 648 O O . LEU A 1 83 ? -6.931 4.189 2.783 1.00 95.81 83 LEU A O 1
ATOM 652 N N . GLY A 1 84 ? -6.656 2.753 1.080 1.00 95.62 84 GLY A N 1
ATOM 653 C CA . GLY A 1 84 ? -7.301 3.585 0.060 1.00 95.62 84 GLY A CA 1
ATOM 654 C C . GLY A 1 84 ? -8.799 3.792 0.306 1.00 95.62 84 GLY A C 1
ATOM 655 O O . GLY A 1 84 ? -9.324 4.871 0.039 1.00 95.62 84 GLY A O 1
ATOM 656 N N . ASN A 1 85 ? -9.481 2.801 0.885 1.00 95.75 85 ASN A N 1
ATOM 657 C CA . ASN A 1 85 ? -10.887 2.898 1.286 1.00 95.75 85 ASN A CA 1
ATOM 658 C C . ASN A 1 85 ? -11.098 2.826 2.808 1.00 95.75 85 ASN A C 1
ATOM 660 O O . ASN A 1 85 ? -12.199 2.534 3.273 1.00 95.75 85 ASN A O 1
ATOM 664 N N . ALA A 1 86 ? -10.069 3.150 3.600 1.00 94.50 86 ALA A N 1
ATOM 665 C CA . ALA A 1 86 ? -10.132 3.092 5.062 1.00 94.50 86 ALA A CA 1
ATOM 666 C C . ALA A 1 86 ? -11.274 3.933 5.644 1.00 94.50 86 ALA A C 1
ATOM 668 O O . ALA A 1 86 ? -11.858 3.570 6.660 1.00 94.50 86 ALA A O 1
ATOM 669 N N . HIS A 1 87 ? -11.611 5.048 4.993 1.00 93.88 87 HIS A N 1
ATOM 670 C CA . HIS A 1 87 ? -12.706 5.916 5.411 1.00 93.88 87 HIS A CA 1
ATOM 671 C C . HIS A 1 87 ? -14.051 5.175 5.489 1.00 93.88 87 HIS A C 1
ATOM 673 O O . HIS A 1 87 ? -14.831 5.450 6.394 1.00 93.88 87 HIS A O 1
ATOM 679 N N . GLU A 1 88 ? -14.308 4.206 4.601 1.00 95.19 88 GLU A N 1
ATOM 680 C CA . GLU A 1 88 ? -15.532 3.396 4.614 1.00 95.19 88 GLU A CA 1
ATOM 681 C C . GLU A 1 88 ? -15.612 2.564 5.898 1.00 95.19 88 GLU A C 1
ATOM 683 O O . GLU A 1 88 ? -16.634 2.581 6.587 1.00 95.19 88 GLU A O 1
ATOM 688 N N . LEU A 1 89 ? -14.503 1.913 6.264 1.00 93.19 89 LEU A N 1
ATOM 689 C CA . LEU A 1 89 ? -14.381 1.112 7.481 1.00 93.19 89 LEU A CA 1
ATOM 690 C C . LEU A 1 89 ? -14.582 1.967 8.740 1.00 93.19 89 LEU A C 1
ATOM 692 O O . LEU A 1 89 ? -15.334 1.593 9.644 1.00 93.19 89 LEU A O 1
ATOM 696 N N . THR A 1 90 ? -13.926 3.127 8.795 1.00 93.25 90 THR A N 1
ATOM 697 C CA . THR A 1 90 ? -13.895 3.963 10.000 1.00 93.25 90 THR A CA 1
ATOM 698 C C . THR A 1 90 ? -15.162 4.788 10.221 1.00 93.25 90 THR A C 1
ATOM 700 O O . THR A 1 90 ? -15.366 5.277 11.332 1.00 93.25 90 THR A O 1
ATOM 703 N N . THR A 1 91 ? -16.064 4.894 9.234 1.00 93.44 91 THR A N 1
ATOM 704 C CA . THR A 1 91 ? -17.362 5.586 9.403 1.00 93.44 91 THR A CA 1
ATOM 705 C C . THR A 1 91 ? -18.201 5.037 10.559 1.00 93.44 91 THR A C 1
ATOM 707 O O . THR A 1 91 ? -18.967 5.777 11.175 1.00 93.44 91 THR A O 1
ATOM 710 N N . THR A 1 92 ? -18.046 3.749 10.872 1.00 91.56 92 THR A N 1
ATOM 711 C CA . THR A 1 92 ? -18.762 3.072 11.963 1.00 91.56 92 THR A CA 1
ATOM 712 C C . THR A 1 92 ? -18.063 3.187 13.319 1.00 91.56 92 THR A C 1
ATOM 714 O O . THR A 1 92 ? -18.638 2.805 14.338 1.00 91.56 92 THR A O 1
ATOM 717 N N . TRP A 1 93 ? -16.832 3.702 13.350 1.00 93.88 93 TRP A N 1
ATOM 718 C CA . TRP A 1 93 ? -16.029 3.809 14.565 1.00 93.88 93 TRP A CA 1
ATOM 719 C C . TRP A 1 93 ? -16.380 5.059 15.369 1.00 93.88 93 TRP A C 1
ATOM 721 O O . TRP A 1 93 ? -16.910 6.042 14.841 1.00 93.88 93 TRP A O 1
ATOM 731 N N . SER A 1 94 ? -16.035 5.038 16.658 1.00 96.06 94 SER A N 1
ATOM 732 C CA . SER A 1 94 ? -16.099 6.230 17.505 1.00 96.06 94 SER A CA 1
ATOM 733 C C . SER A 1 94 ? -15.159 7.325 16.981 1.00 96.06 94 SER A C 1
ATOM 735 O O . SER A 1 94 ? -14.205 7.057 16.243 1.00 96.06 94 SER A O 1
ATOM 737 N N . LYS A 1 95 ? -15.397 8.583 17.371 1.00 95.94 95 LYS A N 1
ATOM 738 C CA . LYS A 1 95 ? -14.513 9.692 16.973 1.00 95.94 95 LYS A CA 1
ATOM 739 C C . LYS A 1 95 ? -13.111 9.510 17.549 1.00 95.94 95 LYS A C 1
ATOM 741 O O . LYS A 1 95 ? -12.128 9.833 16.892 1.00 95.94 95 LYS A O 1
ATOM 746 N N . GLU A 1 96 ? -13.027 8.981 18.763 1.00 96.12 96 G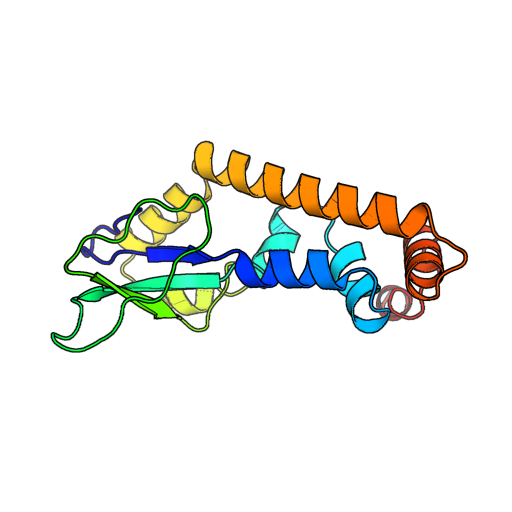LU A N 1
ATOM 747 C CA . GLU A 1 96 ? -11.785 8.685 19.463 1.00 96.12 96 GLU A CA 1
ATOM 748 C C . GLU A 1 96 ? -10.966 7.633 18.706 1.00 96.12 96 GLU A C 1
ATOM 750 O O . GLU A 1 96 ? -9.765 7.818 18.507 1.00 96.12 96 GLU A O 1
ATOM 755 N N . ASP A 1 97 ? -11.619 6.580 18.211 1.00 94.50 97 ASP A N 1
ATOM 756 C CA . ASP A 1 97 ? -10.982 5.534 17.409 1.00 94.50 97 ASP A CA 1
ATOM 757 C C . ASP A 1 97 ? -10.525 6.060 16.044 1.00 94.50 97 ASP A C 1
ATOM 759 O O . ASP A 1 97 ? -9.414 5.757 15.612 1.00 94.50 97 ASP A O 1
ATOM 763 N N . GLN A 1 98 ? -11.329 6.901 15.384 1.00 95.38 98 GLN A N 1
ATOM 764 C CA . GLN A 1 98 ? -10.930 7.560 14.134 1.00 95.38 98 GLN A CA 1
ATOM 765 C C . GLN A 1 98 ? -9.680 8.431 14.331 1.00 95.38 98 GLN A C 1
ATOM 767 O O . GLN A 1 98 ? -8.751 8.383 13.524 1.00 95.38 98 GLN A O 1
ATOM 772 N N . VAL A 1 99 ? -9.628 9.211 15.417 1.00 95.56 99 VAL A N 1
ATOM 773 C CA . VAL A 1 99 ? -8.461 10.039 15.757 1.00 95.56 99 VAL A CA 1
ATOM 774 C C . VAL A 1 99 ? -7.245 9.169 16.067 1.00 95.56 99 VAL A C 1
ATOM 776 O O . VAL A 1 99 ? -6.164 9.455 15.559 1.00 95.56 99 VAL A O 1
ATOM 779 N N . ALA A 1 100 ? -7.405 8.099 16.849 1.00 94.75 100 ALA A N 1
ATOM 780 C CA . ALA A 1 100 ? -6.315 7.185 17.181 1.00 94.75 100 ALA A CA 1
ATOM 781 C C . ALA A 1 100 ? -5.762 6.466 15.941 1.00 94.75 100 ALA A C 1
ATOM 783 O O . ALA A 1 100 ? -4.548 6.352 15.782 1.00 94.75 100 ALA A O 1
ATOM 784 N N . PHE A 1 101 ? -6.635 6.036 15.031 1.00 95.31 101 PHE A N 1
ATOM 785 C CA . PHE A 1 101 ? -6.239 5.428 13.765 1.00 95.31 101 PHE A CA 1
ATOM 786 C C . PHE A 1 101 ? -5.476 6.410 12.877 1.00 95.31 101 PHE A C 1
ATOM 788 O O . PHE A 1 101 ? -4.391 6.091 12.400 1.00 95.31 101 PHE A O 1
ATOM 795 N N . ASN A 1 102 ? -5.983 7.635 12.721 1.00 94.56 102 ASN A N 1
ATOM 796 C CA . ASN A 1 102 ? -5.283 8.678 11.975 1.00 94.56 102 ASN A CA 1
ATOM 797 C C . ASN A 1 102 ? -3.940 9.043 12.623 1.00 94.56 102 ASN A C 1
ATOM 799 O O . ASN A 1 102 ? -2.960 9.263 11.917 1.00 94.56 102 ASN A O 1
ATOM 803 N N . ALA A 1 103 ? -3.861 9.085 13.954 1.00 94.56 103 ALA A N 1
ATOM 804 C CA . ALA A 1 103 ? -2.602 9.308 14.658 1.00 94.56 103 ALA A CA 1
ATOM 805 C C . ALA A 1 103 ? -1.596 8.187 14.363 1.00 94.56 103 ALA A C 1
ATOM 807 O O . ALA A 1 103 ? -0.452 8.485 14.028 1.00 94.56 103 ALA A O 1
ATOM 808 N N . PHE A 1 104 ? -2.041 6.925 14.390 1.00 94.25 104 PHE A N 1
ATOM 809 C CA . PHE A 1 104 ? -1.224 5.773 14.008 1.00 94.25 104 PHE A CA 1
ATOM 810 C C . PHE A 1 104 ? -0.732 5.870 12.558 1.00 94.25 104 PHE A C 1
ATOM 812 O O . PHE A 1 104 ? 0.453 5.657 12.303 1.00 94.25 104 PHE A O 1
ATOM 819 N N . LEU A 1 105 ? -1.604 6.251 11.613 1.00 93.69 105 LEU A N 1
ATOM 820 C CA . LEU A 1 105 ? -1.217 6.452 10.213 1.00 93.69 105 LEU A CA 1
ATOM 821 C C . LEU A 1 105 ? -0.097 7.489 10.058 1.00 93.69 105 LEU A C 1
ATOM 823 O O . LEU A 1 105 ? 0.744 7.353 9.177 1.00 93.69 105 LEU A O 1
ATOM 827 N N . ASN A 1 106 ? -0.036 8.482 10.945 1.00 93.94 106 ASN A N 1
ATOM 828 C CA . ASN A 1 106 ? 0.985 9.528 10.944 1.00 93.94 106 ASN A CA 1
ATOM 829 C C . ASN A 1 106 ? 2.212 9.207 11.821 1.00 93.94 106 ASN A C 1
ATOM 831 O O . ASN A 1 106 ? 3.103 10.047 11.959 1.00 93.94 106 ASN A O 1
ATOM 835 N N . GLU A 1 107 ? 2.301 8.015 12.422 1.00 95.00 107 GLU A N 1
ATOM 836 C CA . GLU A 1 107 ? 3.455 7.655 13.247 1.00 95.00 107 GLU A CA 1
ATOM 837 C C . GLU A 1 107 ? 4.741 7.554 12.407 1.00 95.00 107 GLU A C 1
ATOM 839 O O . GLU A 1 107 ? 4.762 6.850 11.390 1.00 95.00 107 GLU A O 1
ATOM 844 N N . PRO A 1 108 ? 5.873 8.133 12.864 1.00 94.88 108 PRO A N 1
ATOM 845 C CA . PRO A 1 108 ? 7.137 8.080 12.125 1.00 94.88 108 PRO A CA 1
ATOM 846 C C . PRO A 1 108 ? 7.603 6.659 11.787 1.00 94.88 108 PRO A C 1
ATOM 848 O O . PRO A 1 108 ? 8.203 6.423 10.738 1.00 94.88 108 PRO A O 1
ATOM 851 N N . ARG A 1 109 ? 7.316 5.689 12.665 1.00 93.06 109 ARG A N 1
ATOM 852 C CA . ARG A 1 109 ? 7.665 4.281 12.446 1.00 93.06 109 ARG A CA 1
ATOM 853 C C . ARG A 1 109 ? 6.900 3.688 11.267 1.00 93.06 109 ARG A C 1
ATOM 855 O O . ARG A 1 109 ? 7.505 2.988 10.457 1.00 93.06 109 ARG A O 1
ATOM 862 N N . LEU A 1 110 ? 5.596 3.949 11.179 1.00 93.06 110 LEU A N 1
ATOM 863 C CA . LEU A 1 110 ? 4.786 3.472 10.066 1.00 93.06 110 LEU A CA 1
ATOM 864 C C . LEU A 1 110 ? 5.201 4.166 8.770 1.00 93.06 110 LEU A C 1
ATOM 866 O O . LEU A 1 110 ? 5.439 3.486 7.780 1.00 93.06 110 LEU A O 1
ATOM 870 N N . GLN A 1 111 ? 5.386 5.484 8.798 1.00 95.12 111 GLN A N 1
ATOM 871 C CA . GLN A 1 111 ? 5.850 6.245 7.636 1.00 95.12 111 GLN A CA 1
ATOM 872 C C . GLN A 1 111 ? 7.197 5.725 7.112 1.00 95.12 111 GLN A C 1
ATOM 874 O O . GLN A 1 111 ? 7.362 5.498 5.916 1.00 95.12 111 GLN A O 1
ATOM 879 N N . THR A 1 112 ? 8.134 5.410 8.013 1.00 95.56 112 THR A N 1
ATOM 880 C CA . THR A 1 112 ? 9.408 4.767 7.647 1.00 95.56 112 THR A CA 1
ATOM 881 C C . THR A 1 112 ? 9.186 3.400 6.997 1.00 95.56 112 THR A C 1
ATOM 883 O O . THR A 1 112 ? 9.834 3.075 6.005 1.00 95.56 112 THR A O 1
ATOM 886 N N . HIS A 1 113 ? 8.268 2.589 7.528 1.00 94.62 113 HIS A N 1
ATOM 887 C CA . HIS A 1 113 ? 7.945 1.288 6.946 1.00 94.62 113 HIS A CA 1
ATOM 888 C C . HIS A 1 113 ? 7.339 1.418 5.540 1.00 94.62 113 HIS A C 1
ATOM 890 O O . HIS A 1 113 ? 7.770 0.711 4.632 1.00 94.62 113 HIS A O 1
ATOM 896 N N . LEU A 1 114 ? 6.400 2.344 5.334 1.00 96.00 114 LEU A N 1
ATOM 897 C CA . LEU A 1 114 ? 5.803 2.612 4.022 1.00 96.00 114 LEU A CA 1
ATOM 898 C C . LEU A 1 114 ? 6.843 3.106 3.013 1.00 96.00 114 LEU A C 1
ATOM 900 O O . LEU A 1 114 ? 6.848 2.663 1.867 1.00 96.00 114 LEU A O 1
ATOM 904 N N . GLN A 1 115 ? 7.788 3.941 3.449 1.00 97.38 115 GLN A N 1
ATOM 905 C CA . GLN A 1 115 ? 8.894 4.382 2.603 1.00 97.38 115 GLN A CA 1
ATOM 906 C C . GLN A 1 115 ? 9.784 3.213 2.155 1.00 97.38 115 GLN A C 1
ATOM 908 O O . GLN A 1 115 ? 10.239 3.191 1.012 1.00 97.38 115 GLN A O 1
ATOM 913 N N . VAL A 1 116 ? 10.024 2.226 3.026 1.00 96.88 116 VAL A N 1
ATOM 914 C CA . VAL A 1 116 ? 10.753 0.998 2.661 1.00 96.88 116 VAL A CA 1
ATOM 915 C C . VAL A 1 116 ? 9.981 0.192 1.614 1.00 96.88 116 VAL A C 1
ATOM 917 O O . VAL A 1 116 ? 10.593 -0.316 0.675 1.00 96.88 116 VAL A O 1
ATOM 920 N N . GLN A 1 117 ? 8.652 0.109 1.726 1.00 97.12 117 GLN A N 1
ATOM 921 C CA . GLN A 1 117 ? 7.829 -0.551 0.709 1.00 97.12 117 GLN A CA 1
ATOM 922 C C . GLN A 1 117 ? 7.878 0.189 -0.635 1.00 97.12 117 GLN A C 1
ATOM 924 O O . GLN A 1 117 ? 8.067 -0.446 -1.670 1.00 97.12 117 GLN A O 1
ATOM 929 N N . LEU A 1 118 ? 7.814 1.526 -0.628 1.00 97.88 118 LEU A N 1
ATOM 930 C CA . LEU A 1 118 ? 7.971 2.329 -1.845 1.00 97.88 118 LEU A CA 1
ATOM 931 C C . LEU A 1 118 ? 9.344 2.099 -2.496 1.00 97.88 118 LEU A C 1
ATOM 933 O O . LEU A 1 118 ? 9.437 1.907 -3.702 1.00 97.88 118 LEU A O 1
ATOM 937 N N . GLN A 1 119 ? 10.418 2.024 -1.704 1.00 97.94 119 GLN A N 1
ATOM 938 C CA . GLN A 1 119 ? 11.751 1.688 -2.221 1.00 97.94 119 GLN A CA 1
ATOM 939 C C . GLN A 1 119 ? 11.815 0.285 -2.843 1.00 97.94 119 GLN A C 1
ATOM 941 O O . GLN A 1 119 ? 12.584 0.069 -3.780 1.00 97.94 119 GLN A O 1
ATOM 946 N N . ALA A 1 120 ? 11.053 -0.684 -2.327 1.00 97.06 120 ALA A N 1
ATOM 947 C CA . ALA A 1 120 ? 10.968 -2.014 -2.926 1.00 97.06 120 ALA A CA 1
ATOM 948 C C . ALA A 1 120 ? 10.259 -1.974 -4.291 1.00 97.06 120 ALA A C 1
ATOM 950 O O . ALA A 1 120 ? 10.730 -2.614 -5.232 1.00 97.06 120 ALA A O 1
ATOM 951 N N . VAL A 1 121 ? 9.192 -1.176 -4.412 1.00 97.94 121 VAL A N 1
ATOM 952 C CA . VAL A 1 121 ? 8.508 -0.907 -5.686 1.00 97.94 121 VAL A CA 1
ATOM 953 C C . VAL A 1 121 ? 9.460 -0.251 -6.687 1.00 97.94 121 VAL A C 1
ATOM 955 O O . VAL A 1 121 ? 9.607 -0.759 -7.795 1.00 97.94 121 VAL A O 1
ATOM 958 N N . GLU A 1 122 ? 10.174 0.807 -6.300 1.00 97.94 122 GLU A N 1
ATOM 959 C CA . GLU A 1 122 ? 11.119 1.496 -7.193 1.00 97.94 122 GLU A CA 1
ATOM 960 C C . GLU A 1 122 ? 12.218 0.557 -7.709 1.00 97.94 122 GLU A C 1
ATOM 962 O O . GLU A 1 122 ? 12.469 0.488 -8.911 1.00 97.94 122 GLU A O 1
ATOM 967 N N . LYS A 1 123 ? 12.791 -0.283 -6.838 1.00 97.62 123 LYS A N 1
ATOM 968 C CA . LYS A 1 123 ? 13.748 -1.321 -7.262 1.00 97.62 123 LYS A CA 1
ATOM 969 C C . LYS A 1 123 ? 13.142 -2.316 -8.252 1.00 97.62 123 LYS A C 1
ATOM 971 O O . LYS A 1 123 ? 13.841 -2.820 -9.129 1.00 97.62 123 LYS A O 1
ATOM 976 N N . ALA A 1 124 ? 11.863 -2.656 -8.108 1.00 96.69 124 ALA A N 1
ATOM 977 C CA . ALA A 1 124 ? 11.182 -3.535 -9.050 1.00 96.69 124 ALA A CA 1
ATOM 978 C C . ALA A 1 124 ? 10.987 -2.854 -10.416 1.00 96.69 124 ALA A C 1
ATOM 980 O O . ALA A 1 124 ? 11.253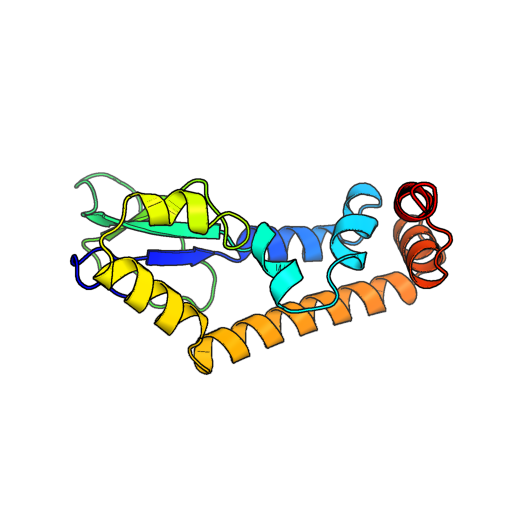 -3.483 -11.442 1.00 96.69 124 ALA A O 1
ATOM 981 N N . LYS A 1 125 ? 10.625 -1.563 -10.437 1.00 97.38 125 LYS A N 1
ATOM 982 C CA . LYS A 1 125 ? 10.542 -0.758 -11.666 1.00 97.38 125 LYS A CA 1
ATOM 983 C C . LYS A 1 125 ? 11.889 -0.654 -12.378 1.00 97.38 125 LYS A C 1
ATOM 985 O O . LYS A 1 125 ? 11.954 -0.881 -13.583 1.00 97.38 125 LYS A O 1
ATOM 990 N N . GLU A 1 126 ? 12.969 -0.374 -11.646 1.00 97.19 126 GLU A N 1
ATOM 991 C CA . GLU A 1 126 ? 14.334 -0.348 -12.193 1.00 97.19 126 GLU A CA 1
ATOM 992 C C . GLU A 1 126 ? 14.670 -1.672 -12.893 1.00 97.19 126 GLU A C 1
ATOM 994 O O . GLU A 1 126 ? 15.060 -1.686 -14.058 1.00 97.19 126 GLU A O 1
ATOM 999 N N . ARG A 1 127 ? 14.394 -2.806 -12.236 1.00 96.31 127 ARG A N 1
ATOM 1000 C CA . ARG A 1 127 ? 14.633 -4.139 -12.810 1.00 96.31 127 ARG A CA 1
ATOM 1001 C C . ARG A 1 127 ? 13.809 -4.435 -14.067 1.00 96.3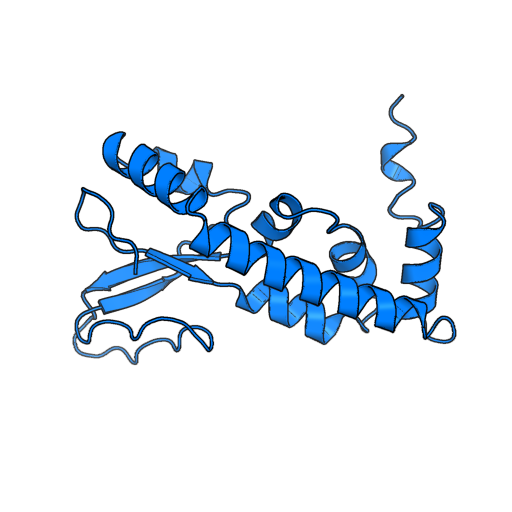1 127 ARG A C 1
ATOM 1003 O O . ARG A 1 127 ? 14.252 -5.246 -14.882 1.00 96.31 127 ARG A O 1
ATOM 1010 N N . LEU A 1 128 ? 12.614 -3.857 -14.208 1.00 95.00 128 LEU A N 1
ATOM 1011 C CA . LEU A 1 128 ? 11.811 -3.963 -15.433 1.00 95.00 128 LEU A CA 1
ATOM 1012 C C . LEU A 1 128 ? 12.421 -3.133 -16.563 1.00 95.00 128 LEU A C 1
ATOM 1014 O O . LEU A 1 128 ? 12.555 -3.624 -17.683 1.00 95.00 128 LEU A O 1
ATOM 1018 N N . LEU A 1 129 ? 12.819 -1.898 -16.257 1.00 95.69 129 LEU A N 1
ATOM 1019 C CA . LEU A 1 129 ? 13.428 -0.975 -17.215 1.00 95.69 129 LEU A CA 1
ATOM 1020 C C . LEU A 1 129 ? 14.797 -1.461 -17.713 1.00 95.69 129 LEU A C 1
ATOM 1022 O O . LEU A 1 129 ? 15.152 -1.191 -18.857 1.00 95.69 129 LEU A O 1
ATOM 1026 N N . ASP A 1 130 ? 15.520 -2.235 -16.903 1.00 96.62 130 ASP A N 1
ATOM 1027 C CA . ASP A 1 130 ? 16.779 -2.887 -17.285 1.00 96.62 130 ASP A CA 1
ATOM 1028 C C . ASP A 1 130 ? 16.595 -4.072 -18.255 1.00 96.62 130 ASP A C 1
ATOM 1030 O O . ASP A 1 130 ? 17.579 -4.608 -18.771 1.00 96.62 130 ASP A O 1
ATOM 1034 N N . LYS A 1 131 ? 15.352 -4.502 -18.522 1.00 95.25 131 LYS A N 1
ATOM 1035 C CA . LYS A 1 131 ? 15.023 -5.633 -19.411 1.00 95.25 131 LYS A CA 1
ATOM 1036 C C . LYS A 1 131 ? 14.032 -5.261 -20.524 1.00 95.25 131 LYS A C 1
ATOM 1038 O O . LYS A 1 131 ? 12.964 -5.882 -20.628 1.00 95.25 131 LYS A O 1
ATOM 1043 N N . PRO A 1 132 ? 14.352 -4.267 -21.376 1.00 93.12 132 PRO A N 1
ATOM 1044 C CA . PRO A 1 132 ? 13.441 -3.772 -22.413 1.00 93.12 132 PRO A CA 1
ATOM 1045 C C . PRO A 1 132 ? 13.154 -4.798 -23.524 1.00 93.12 132 PRO A C 1
ATOM 1047 O O . PRO A 1 132 ? 12.239 -4.606 -24.318 1.00 93.12 132 PRO A O 1
ATOM 1050 N N . ASP A 1 133 ? 13.922 -5.887 -23.587 1.00 94.00 133 ASP A N 1
ATOM 1051 C CA . ASP A 1 133 ? 13.737 -7.020 -24.497 1.00 94.00 133 ASP A CA 1
ATOM 1052 C C . ASP A 1 133 ? 12.575 -7.946 -24.095 1.00 94.00 133 ASP A C 1
ATOM 1054 O O . ASP A 1 133 ? 12.106 -8.752 -24.899 1.00 94.00 133 ASP A O 1
ATOM 1058 N N . THR A 1 134 ? 12.077 -7.821 -22.864 1.00 95.50 134 THR A N 1
ATOM 1059 C CA . THR A 1 134 ? 10.887 -8.535 -22.389 1.00 95.50 134 THR A CA 1
ATOM 1060 C C . THR A 1 134 ? 9.618 -7.724 -22.640 1.00 95.50 134 THR A C 1
ATOM 1062 O O . THR A 1 134 ? 9.642 -6.495 -22.609 1.00 95.50 134 THR A O 1
ATOM 1065 N N . THR A 1 135 ? 8.468 -8.387 -22.815 1.00 95.25 135 THR A N 1
ATOM 1066 C CA . THR A 1 135 ? 7.174 -7.688 -22.948 1.00 95.25 135 THR A CA 1
ATOM 1067 C C . THR A 1 135 ? 6.907 -6.762 -21.761 1.00 95.25 135 THR A C 1
ATOM 1069 O O . THR A 1 135 ? 6.467 -5.634 -21.953 1.00 95.25 135 THR A O 1
ATOM 1072 N N . ALA A 1 136 ? 7.211 -7.208 -20.541 1.00 95.25 136 ALA A N 1
ATOM 1073 C CA . ALA A 1 136 ? 7.009 -6.403 -19.344 1.00 95.25 136 ALA A CA 1
ATOM 1074 C C . ALA A 1 136 ? 7.928 -5.169 -19.303 1.00 95.25 136 ALA A C 1
ATOM 1076 O O . ALA A 1 136 ? 7.460 -4.068 -19.023 1.00 95.25 136 ALA A O 1
ATOM 1077 N N . GLY A 1 137 ? 9.210 -5.323 -19.651 1.00 95.94 137 GLY A N 1
ATOM 1078 C CA . GLY A 1 137 ? 10.146 -4.199 -19.727 1.00 95.94 137 GLY A CA 1
ATOM 1079 C C . GLY A 1 137 ? 9.828 -3.214 -20.854 1.00 95.94 137 GLY A C 1
ATOM 1080 O O . GLY A 1 137 ? 9.967 -2.005 -20.668 1.00 95.94 137 GLY A O 1
ATOM 1081 N N . LEU A 1 138 ? 9.327 -3.695 -21.997 1.00 95.75 138 LEU A N 1
ATOM 1082 C CA . LEU A 1 138 ? 8.824 -2.835 -23.070 1.00 95.75 138 LEU A CA 1
ATOM 1083 C C . LEU A 1 138 ? 7.630 -1.990 -22.600 1.00 95.75 138 LEU A C 1
ATOM 1085 O O . LEU A 1 138 ? 7.630 -0.777 -22.800 1.00 95.75 138 LEU A O 1
ATOM 1089 N N . LEU A 1 139 ? 6.647 -2.598 -21.923 1.00 95.50 139 LEU A N 1
ATOM 1090 C CA . LEU A 1 139 ? 5.500 -1.871 -21.361 1.00 95.50 139 LEU A CA 1
ATOM 1091 C C . LEU A 1 139 ? 5.935 -0.864 -20.286 1.00 95.50 139 LEU A C 1
ATOM 1093 O O . LEU A 1 139 ? 5.464 0.272 -20.289 1.00 95.50 139 LEU A O 1
ATOM 1097 N N . ALA A 1 140 ? 6.884 -1.233 -19.421 1.00 95.75 140 ALA A N 1
ATOM 1098 C CA . ALA A 1 140 ? 7.456 -0.316 -18.435 1.00 95.75 140 ALA A CA 1
ATOM 1099 C C . ALA A 1 140 ? 8.177 0.865 -19.111 1.00 95.75 140 ALA A C 1
ATOM 1101 O O . ALA A 1 140 ? 8.079 2.005 -18.659 1.00 95.75 140 ALA A O 1
ATOM 1102 N N . THR A 1 141 ? 8.855 0.612 -20.236 1.00 95.19 141 THR A N 1
ATOM 1103 C CA . THR A 1 141 ? 9.509 1.647 -21.047 1.00 95.19 141 THR A CA 1
ATOM 1104 C C . THR A 1 141 ? 8.484 2.591 -21.667 1.00 95.19 141 THR A C 1
ATOM 1106 O O . THR A 1 141 ? 8.664 3.804 -21.595 1.00 95.19 141 THR A O 1
ATOM 1109 N N . TYR A 1 142 ? 7.385 2.068 -22.217 1.00 94.69 142 TYR A N 1
ATOM 1110 C CA . TYR A 1 142 ? 6.293 2.902 -22.728 1.00 94.69 142 TYR A CA 1
ATOM 1111 C C . TYR A 1 142 ? 5.684 3.773 -21.632 1.00 94.69 142 TYR A C 1
ATOM 1113 O O . TYR A 1 142 ? 5.477 4.962 -21.856 1.00 94.69 142 TYR A O 1
ATOM 1121 N N . TRP A 1 143 ? 5.481 3.215 -20.433 1.00 94.81 143 TRP A N 1
ATOM 1122 C CA . TRP A 1 143 ? 4.973 3.976 -19.291 1.00 94.81 143 TRP A CA 1
ATOM 1123 C C . TRP A 1 143 ? 5.904 5.129 -18.921 1.00 94.81 143 TRP A C 1
ATOM 1125 O O . TRP A 1 143 ? 5.476 6.274 -18.793 1.00 94.81 143 TRP A O 1
ATOM 1135 N N . LYS A 1 144 ? 7.207 4.845 -18.812 1.00 93.75 144 LYS A N 1
ATOM 1136 C CA . LYS A 1 144 ? 8.230 5.851 -18.501 1.00 93.75 144 LYS A CA 1
ATOM 1137 C C . LYS A 1 144 ? 8.303 6.966 -19.549 1.00 93.75 144 LYS A C 1
ATOM 1139 O O . LYS A 1 144 ? 8.624 8.100 -19.209 1.00 93.75 144 LYS A O 1
ATOM 1144 N N . LEU A 1 145 ? 8.048 6.640 -20.814 1.00 94.06 145 LEU A N 1
ATOM 1145 C CA . LEU A 1 145 ? 8.057 7.597 -21.920 1.00 94.06 145 LEU A CA 1
ATOM 1146 C C . LEU A 1 145 ? 6.729 8.351 -22.084 1.00 94.06 145 LEU A C 1
ATOM 1148 O O . LEU A 1 145 ? 6.647 9.217 -22.953 1.00 94.06 145 LEU A O 1
ATOM 1152 N N . GLY A 1 146 ? 5.706 8.044 -21.280 1.00 92.19 146 GLY A N 1
ATOM 1153 C CA . GLY A 1 146 ? 4.391 8.677 -21.385 1.00 92.19 146 GLY A CA 1
ATOM 1154 C C . GLY A 1 146 ? 3.605 8.259 -22.631 1.00 92.19 146 GLY A C 1
ATOM 1155 O O . GLY A 1 146 ? 2.717 8.988 -23.058 1.00 92.19 146 GLY A O 1
ATOM 1156 N N . CYS A 1 147 ? 3.953 7.126 -23.250 1.00 91.88 147 CYS A N 1
ATOM 1157 C CA . CYS A 1 147 ? 3.304 6.616 -24.461 1.00 91.88 147 CYS A CA 1
ATOM 1158 C C . CYS A 1 147 ? 2.615 5.262 -24.245 1.00 91.88 147 CYS A C 1
ATOM 1160 O O . CYS A 1 147 ? 2.319 4.544 -25.201 1.00 91.88 147 CYS A O 1
ATOM 1162 N N . HIS A 1 148 ? 2.379 4.874 -22.989 1.00 89.88 148 HIS A N 1
ATOM 1163 C CA . HIS A 1 148 ? 1.636 3.658 -22.699 1.00 89.88 148 HIS A CA 1
ATOM 1164 C C . HIS A 1 148 ? 0.140 3.866 -23.004 1.00 89.88 148 HIS A C 1
ATOM 1166 O O . HIS A 1 148 ? -0.434 4.842 -22.524 1.00 89.88 148 HIS A O 1
ATOM 1172 N N . PRO A 1 149 ? -0.553 2.927 -23.681 1.00 84.94 149 PRO A N 1
ATOM 1173 C CA . PRO A 1 149 ? -1.973 3.083 -24.042 1.00 84.94 149 PRO A CA 1
ATOM 1174 C C . PRO A 1 149 ? -2.931 3.323 -22.862 1.00 84.94 149 PRO A C 1
ATOM 1176 O O . PRO A 1 149 ? -4.042 3.811 -23.036 1.00 84.94 149 PRO A O 1
ATOM 1179 N N . LEU A 1 150 ? -2.525 2.947 -21.645 1.00 85.56 150 LEU A N 1
ATOM 1180 C CA . LEU A 1 150 ? -3.303 3.199 -20.423 1.00 85.56 150 LEU A CA 1
ATOM 1181 C C . LEU A 1 150 ? -3.089 4.601 -19.822 1.00 85.56 150 LEU A C 1
ATOM 1183 O O . LEU A 1 150 ? -3.876 4.979 -18.965 1.00 85.56 150 LEU A O 1
ATOM 1187 N N . GLN A 1 151 ? -2.086 5.364 -20.276 1.00 81.88 151 GLN A N 1
ATOM 1188 C CA . GLN A 1 151 ? -1.862 6.764 -19.876 1.00 81.88 151 GLN A CA 1
ATOM 1189 C C . GLN A 1 151 ? -2.686 7.747 -20.727 1.00 81.88 151 GLN A C 1
ATOM 1191 O O . GLN A 1 151 ? -3.043 8.821 -20.261 1.00 81.88 151 GLN A O 1
ATOM 1196 N N . GLU A 1 152 ? -3.043 7.381 -21.964 1.00 67.31 152 GLU A N 1
ATOM 1197 C CA . GLU A 1 152 ? -3.738 8.285 -22.899 1.00 67.31 152 GLU A CA 1
ATOM 1198 C C . GLU A 1 152 ? -5.162 8.658 -22.454 1.00 67.31 152 GLU A C 1
ATOM 1200 O O . GLU A 1 152 ? -5.654 9.729 -22.800 1.00 67.31 152 GLU A O 1
ATOM 1205 N N . LYS A 1 153 ? -5.812 7.834 -21.620 1.00 55.09 153 LYS A N 1
ATOM 1206 C CA . LYS A 1 153 ? -7.177 8.103 -21.131 1.00 55.09 153 LYS A CA 1
ATOM 1207 C C . LYS A 1 153 ? -7.286 9.310 -20.192 1.00 55.09 153 LYS A C 1
ATOM 1209 O O . LYS A 1 153 ? -8.397 9.787 -19.988 1.00 55.09 153 LYS A O 1
ATOM 1214 N N . GLU A 1 154 ? -6.182 9.799 -19.629 1.00 51.44 154 GLU A N 1
ATOM 1215 C CA . GLU A 1 154 ? -6.181 11.020 -18.808 1.00 51.44 154 GLU A CA 1
ATOM 1216 C C . GLU A 1 154 ? -6.066 12.303 -19.648 1.00 51.44 154 GLU A C 1
ATOM 1218 O O . GLU A 1 154 ? -6.529 13.351 -19.211 1.00 51.44 154 GLU A O 1
ATOM 1223 N N . ASN A 1 155 ? -5.532 12.227 -20.874 1.00 49.00 155 ASN A N 1
ATOM 1224 C CA . ASN A 1 155 ? -5.210 13.405 -21.692 1.00 49.00 155 ASN A CA 1
ATOM 1225 C C . ASN A 1 155 ? -6.338 13.866 -22.636 1.00 49.00 155 ASN A C 1
ATOM 1227 O O . ASN A 1 155 ? -6.210 14.910 -23.268 1.00 49.00 155 ASN A O 1
ATOM 1231 N N . GLU A 1 156 ? -7.437 13.116 -22.760 1.00 49.38 156 GLU A N 1
ATOM 1232 C CA . GLU A 1 156 ? -8.577 13.472 -23.631 1.00 49.38 156 GLU A CA 1
ATOM 1233 C C . GLU A 1 156 ? -9.730 14.180 -22.884 1.00 49.38 156 GLU A C 1
ATOM 1235 O O . GLU A 1 156 ? -10.796 14.402 -23.460 1.00 49.38 156 GLU A O 1
ATOM 1240 N N . ALA A 1 157 ? -9.538 14.532 -21.606 1.00 52.38 157 ALA A N 1
ATOM 1241 C CA . ALA A 1 157 ? -10.555 15.162 -20.754 1.00 52.38 157 ALA A CA 1
ATOM 1242 C C . ALA A 1 157 ? -10.285 16.645 -20.404 1.00 52.38 157 ALA A C 1
ATOM 1244 O O . ALA A 1 157 ? -10.926 17.160 -19.484 1.00 52.38 157 ALA A O 1
ATOM 1245 N N . GLU A 1 158 ? -9.381 17.327 -21.120 1.00 42.94 158 GLU A N 1
ATOM 1246 C CA . GLU A 1 158 ? -9.188 18.793 -21.044 1.00 42.94 158 GLU A CA 1
ATOM 1247 C C . GLU A 1 158 ? -9.911 19.559 -22.163 1.00 42.94 158 GLU A C 1
ATOM 1249 O O . GLU A 1 158 ? -9.799 19.165 -23.348 1.00 42.94 158 GLU A O 1
#